Protein AF-A0A819VHK2-F1 (afdb_monomer_lite)

Organism: NCBI:txid392033

Foldseek 3Di:
DDDDDDDDDDDDDDDDDDDDDDDDDDDDDDDDDPPPDDPPPDDDDDDDDDDPDPPPDDDQVNLLVCVVPPVVFKDFDQDPDPDDDPLSVFKGFIWGDDPPDPDTHTDPQWMAGRPRRRIDGDDPVCHCVVSVVPD

pLDDT: mean 73.27, std 23.4, range [38.03, 98.0]

Secondary structure (DSSP, 8-state):
------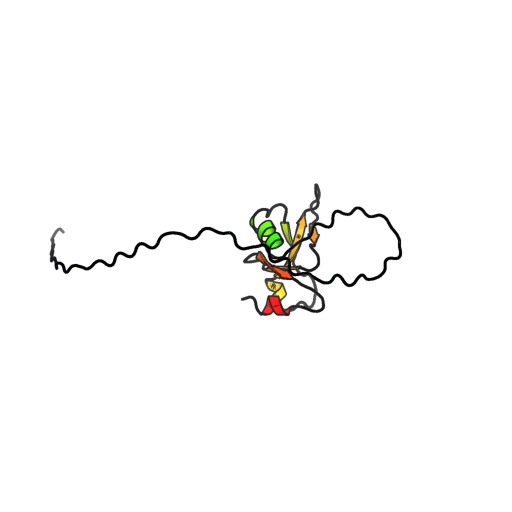------------------------------------PPP--------------HHHHHHHHHH-TTTEEEEE---TT--GGGGTEEEEEEEPTTSS-EEE-TTEEEETTT--EEE--TTTTTHHHHT--

Radius of gyration: 29.0 Å; chains: 1; bounding box: 70×72×56 Å

Structure (mmCIF, N/CA/C/O backbone):
data_AF-A0A819VHK2-F1
#
_entry.id   AF-A0A819VHK2-F1
#
loop_
_atom_site.group_PDB
_atom_site.id
_atom_site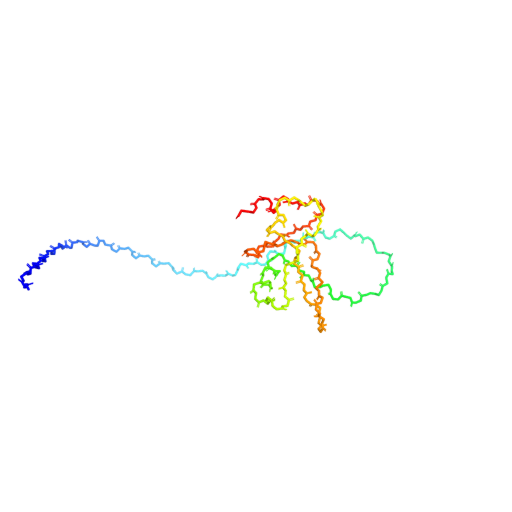.type_symbol
_atom_site.label_atom_id
_atom_site.label_alt_id
_atom_site.label_comp_id
_atom_site.label_asym_id
_atom_site.label_entity_id
_atom_site.label_seq_id
_atom_site.pdbx_PDB_ins_code
_atom_site.Cartn_x
_atom_site.Cartn_y
_atom_site.Cartn_z
_atom_site.occupancy
_atom_site.B_iso_or_equiv
_atom_site.auth_seq_id
_atom_site.auth_comp_id
_atom_site.auth_asym_id
_atom_site.auth_atom_id
_atom_site.pdbx_PDB_model_num
ATOM 1 N N . MET A 1 1 ? -42.337 -40.117 -30.585 1.00 49.31 1 MET A N 1
ATOM 2 C CA . MET A 1 1 ? -41.423 -40.929 -31.411 1.00 49.31 1 MET A CA 1
ATOM 3 C C . MET A 1 1 ? -40.359 -41.479 -30.478 1.00 49.31 1 MET A C 1
ATOM 5 O O . MET A 1 1 ? -39.478 -40.740 -30.070 1.00 49.31 1 MET A O 1
ATOM 9 N N . SER A 1 2 ? -40.553 -42.718 -30.033 1.00 49.72 2 SER A N 1
ATOM 10 C CA . SER A 1 2 ? -39.564 -43.506 -29.285 1.00 49.72 2 SER A CA 1
ATOM 11 C C . SER A 1 2 ? -38.689 -44.284 -30.272 1.00 49.72 2 SER A C 1
ATOM 13 O O . SER A 1 2 ? -39.110 -44.402 -31.421 1.00 49.72 2 SER A O 1
ATOM 15 N N . LEU A 1 3 ? -37.549 -44.801 -29.784 1.00 42.81 3 LEU A N 1
ATOM 16 C CA . LEU A 1 3 ? -36.535 -45.730 -30.351 1.00 42.81 3 LEU A CA 1
ATOM 17 C C . LEU A 1 3 ? -35.140 -45.080 -30.153 1.00 42.81 3 LEU A C 1
ATOM 19 O O . LEU A 1 3 ? -34.997 -43.902 -30.447 1.00 42.81 3 LEU A O 1
ATOM 23 N N . SER A 1 4 ? -34.050 -45.694 -29.691 1.00 44.56 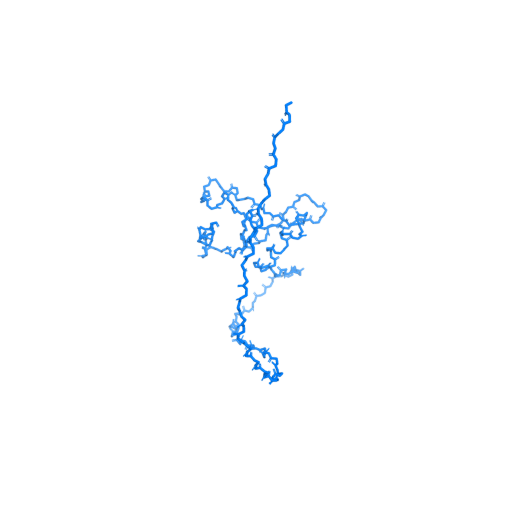4 SER A N 1
ATOM 24 C CA . SER A 1 4 ? -33.738 -47.014 -29.133 1.00 44.56 4 SER A CA 1
ATOM 25 C C . SER A 1 4 ? -32.331 -46.955 -28.510 1.00 44.56 4 SER A C 1
ATOM 27 O O . SER A 1 4 ? -31.519 -46.101 -28.852 1.00 44.56 4 SER A O 1
ATOM 29 N N . SER A 1 5 ? -32.080 -47.904 -27.614 1.00 49.88 5 SER A N 1
ATOM 30 C CA . SER A 1 5 ? -30.871 -48.245 -26.858 1.00 49.88 5 SER A CA 1
ATOM 31 C C . SER A 1 5 ? -29.556 -48.344 -27.645 1.00 49.88 5 SER A C 1
ATOM 33 O O . SER A 1 5 ? -29.570 -48.697 -28.821 1.00 49.88 5 SER A O 1
ATOM 35 N N . SER A 1 6 ? -28.420 -48.232 -26.941 1.00 54.03 6 SER A N 1
ATOM 36 C CA . SER A 1 6 ? -27.290 -49.177 -27.063 1.00 54.03 6 SER A CA 1
ATOM 37 C C . SER A 1 6 ? -26.304 -49.038 -25.898 1.00 54.03 6 SER A C 1
ATOM 39 O O . SER A 1 6 ? -25.696 -47.992 -25.692 1.00 54.03 6 SER A O 1
ATOM 41 N N . SER A 1 7 ? -26.154 -50.131 -25.155 1.00 53.16 7 SER A N 1
ATOM 42 C CA . SER A 1 7 ? -25.144 -50.367 -24.125 1.00 53.16 7 SER A CA 1
ATOM 43 C C . SER A 1 7 ? -24.016 -51.178 -24.752 1.00 53.16 7 SER A C 1
ATOM 45 O O . SER A 1 7 ? -24.318 -52.209 -25.339 1.00 53.16 7 SER A O 1
ATOM 47 N N . HIS A 1 8 ? -22.746 -50.810 -24.571 1.00 56.34 8 HIS A N 1
ATOM 48 C CA . HIS A 1 8 ? -21.643 -51.762 -24.731 1.00 56.34 8 HIS A CA 1
ATOM 49 C C . HIS A 1 8 ? -20.560 -51.533 -23.673 1.00 56.34 8 HIS A C 1
ATOM 51 O O . HIS A 1 8 ? -19.925 -50.486 -23.588 1.00 56.34 8 HIS A O 1
ATOM 57 N N . LEU A 1 9 ? -20.410 -52.570 -22.856 1.00 46.22 9 LEU A N 1
ATOM 58 C CA . LEU A 1 9 ? -19.361 -52.830 -21.886 1.00 46.22 9 LEU A CA 1
ATOM 59 C C . LEU A 1 9 ? -18.150 -53.414 -22.634 1.00 46.22 9 LEU A C 1
ATOM 61 O O . LEU A 1 9 ? -18.347 -54.263 -23.504 1.00 46.22 9 LEU A O 1
ATOM 65 N N . SER A 1 10 ? -16.919 -53.052 -22.268 1.00 47.53 10 SER A N 1
ATOM 66 C CA . SER A 1 10 ? -15.756 -53.947 -22.393 1.00 47.53 10 SER A CA 1
ATOM 67 C C . SER A 1 10 ? -14.633 -53.524 -21.449 1.00 47.53 10 SER A C 1
ATOM 69 O O . SER A 1 10 ? -14.020 -52.469 -21.573 1.00 47.53 10 SER A O 1
ATOM 71 N N . THR A 1 11 ? -14.424 -54.409 -20.486 1.00 48.97 11 THR A N 1
ATOM 72 C CA . THR A 1 11 ? -13.299 -54.594 -19.574 1.00 48.97 11 THR A CA 1
ATOM 73 C C . THR A 1 11 ? -11.974 -54.819 -20.301 1.00 48.97 11 THR A C 1
ATOM 75 O O . THR A 1 11 ? -11.925 -55.617 -21.236 1.00 48.97 11 THR A O 1
ATOM 78 N N . MET A 1 12 ? -10.882 -54.259 -19.774 1.00 50.69 12 MET A N 1
ATOM 79 C CA . MET A 1 12 ? -9.556 -54.869 -19.887 1.00 50.69 12 MET A CA 1
ATOM 80 C C . MET A 1 12 ? -8.826 -54.832 -18.546 1.00 50.69 12 MET A C 1
ATOM 82 O O . MET A 1 12 ? -8.864 -53.849 -17.808 1.00 50.69 12 MET A O 1
ATOM 86 N N . SER A 1 13 ? -8.225 -55.976 -18.252 1.00 42.91 13 SER A N 1
ATOM 87 C CA . SER A 1 13 ? -7.674 -56.409 -16.979 1.00 42.91 13 SER A CA 1
ATOM 88 C C . SER A 1 13 ? -6.182 -56.079 -16.839 1.00 42.91 13 SER A C 1
ATOM 90 O O . SER A 1 13 ? -5.429 -56.164 -17.799 1.00 42.91 13 SER A O 1
ATOM 92 N N . SER A 1 14 ? -5.802 -55.768 -15.598 1.00 44.34 14 SER A N 1
ATOM 93 C CA . SER A 1 14 ? -4.676 -56.318 -14.820 1.00 44.34 14 SER A CA 1
ATOM 94 C C . SER A 1 14 ? -3.256 -56.401 -15.404 1.00 44.34 14 SER A C 1
ATOM 96 O O . SER A 1 14 ? -2.985 -57.216 -16.275 1.00 44.34 14 SER A O 1
ATOM 98 N N . SER A 1 15 ? -2.302 -55.781 -14.696 1.00 47.78 15 SER A N 1
ATOM 99 C CA . SER A 1 15 ? -1.061 -56.466 -14.282 1.00 47.78 15 SER A CA 1
ATOM 100 C C . SER A 1 15 ? -0.374 -55.743 -13.117 1.00 47.78 15 SER A C 1
ATOM 102 O O . SER A 1 15 ? -0.396 -54.519 -13.017 1.00 47.78 15 SER A O 1
ATOM 104 N N . SER A 1 16 ? 0.185 -56.551 -12.222 1.00 43.25 16 SER A N 1
ATOM 105 C CA . SER A 1 16 ? 0.537 -56.260 -10.833 1.00 43.25 16 SER A CA 1
ATOM 106 C C . SER A 1 16 ? 2.045 -56.054 -10.616 1.00 43.25 16 SER A C 1
ATOM 108 O O . SER A 1 16 ? 2.827 -56.753 -11.247 1.00 43.25 16 SER A O 1
ATOM 110 N N . SER A 1 17 ? 2.384 -55.229 -9.605 1.00 43.75 17 SER A N 1
ATOM 111 C CA . SER A 1 17 ? 3.502 -55.373 -8.629 1.00 43.75 17 SER A CA 1
ATOM 112 C C . SER A 1 17 ? 4.965 -55.234 -9.138 1.00 43.75 17 SER A C 1
ATOM 114 O O . SER A 1 17 ? 5.217 -55.541 -10.295 1.00 43.75 17 SER A O 1
ATOM 116 N N . PRO A 1 18 ? 5.963 -54.807 -8.310 1.00 49.03 18 PRO A N 1
ATOM 117 C CA . PRO A 1 18 ? 6.085 -55.080 -6.874 1.00 49.03 18 PRO A CA 1
ATOM 118 C C . PRO A 1 18 ? 6.577 -53.939 -5.951 1.00 49.03 18 PRO A C 1
ATOM 120 O O . PRO A 1 18 ? 6.850 -52.807 -6.333 1.00 49.03 18 PRO A O 1
ATOM 123 N N . ILE A 1 19 ? 6.619 -54.345 -4.684 1.00 46.00 19 ILE A N 1
ATOM 124 C CA . ILE A 1 19 ? 6.956 -53.705 -3.414 1.00 46.00 19 ILE A CA 1
ATOM 125 C C . ILE A 1 19 ? 8.432 -53.281 -3.347 1.00 46.00 19 ILE A C 1
ATOM 127 O O . ILE A 1 19 ? 9.310 -54.061 -3.707 1.00 46.00 19 ILE A O 1
ATOM 131 N N . ALA A 1 20 ? 8.706 -52.118 -2.754 1.00 42.41 20 ALA A N 1
ATOM 132 C CA . ALA A 1 20 ? 9.979 -51.849 -2.089 1.00 42.41 20 ALA A CA 1
ATOM 133 C C . ALA A 1 20 ? 9.716 -51.108 -0.771 1.00 42.41 20 ALA A C 1
ATOM 135 O O . ALA A 1 20 ? 9.389 -49.924 -0.739 1.00 42.41 20 ALA A O 1
ATOM 136 N N . SER A 1 21 ? 9.816 -51.864 0.319 1.00 40.22 21 SER A N 1
ATOM 137 C CA . SER A 1 21 ? 9.889 -51.378 1.690 1.00 40.22 21 SER A CA 1
ATOM 138 C C . SER A 1 21 ? 11.306 -50.892 1.976 1.00 40.22 21 SER A C 1
ATOM 140 O O . SER A 1 21 ? 12.246 -51.643 1.743 1.00 40.22 21 SER A O 1
ATOM 142 N N . SER A 1 22 ? 11.444 -49.708 2.571 1.00 44.69 22 SER A N 1
ATOM 143 C CA . SER A 1 22 ? 12.627 -49.353 3.360 1.00 44.69 22 SER A CA 1
ATOM 144 C C . SER A 1 22 ? 12.201 -48.496 4.544 1.00 44.69 22 SER A C 1
ATOM 146 O O . SER A 1 22 ? 11.931 -47.305 4.415 1.00 44.69 22 SER A O 1
ATOM 148 N N . ASN A 1 23 ? 12.144 -49.146 5.704 1.00 39.31 23 ASN A N 1
ATOM 149 C CA . ASN A 1 23 ? 12.222 -48.513 7.011 1.00 39.31 23 ASN A CA 1
ATOM 150 C C . ASN A 1 23 ? 13.632 -47.943 7.194 1.00 39.31 23 ASN A C 1
ATOM 152 O O . ASN A 1 23 ? 14.596 -48.699 7.105 1.00 39.31 23 ASN A O 1
ATOM 156 N N . TYR A 1 24 ? 13.745 -46.669 7.562 1.00 40.78 24 TYR A N 1
ATOM 157 C CA . TYR A 1 24 ? 14.855 -46.202 8.388 1.00 40.78 24 TYR A CA 1
ATOM 158 C C . TYR A 1 24 ? 14.314 -45.329 9.517 1.00 40.78 24 TYR A C 1
ATOM 160 O O . TYR A 1 24 ? 13.598 -44.353 9.312 1.00 40.78 24 TYR A O 1
ATOM 168 N N . HIS A 1 25 ? 14.644 -45.771 10.724 1.00 38.78 25 HIS A N 1
ATOM 169 C CA . HIS A 1 25 ? 14.427 -45.109 11.994 1.00 38.78 25 HIS A CA 1
ATOM 170 C C . HIS A 1 25 ? 15.341 -43.886 12.167 1.00 38.78 25 HIS A C 1
ATOM 172 O O . HIS A 1 25 ? 16.504 -43.913 11.780 1.00 38.78 25 HIS A O 1
ATOM 178 N N . SER A 1 26 ? 14.791 -42.908 12.892 1.00 39.91 26 SER A N 1
ATOM 179 C CA . SER A 1 26 ? 15.440 -42.050 13.892 1.00 39.91 26 SER A CA 1
ATOM 180 C C . SER A 1 26 ? 16.583 -41.121 13.474 1.00 39.91 26 SER A C 1
ATOM 182 O O . SER A 1 26 ? 17.722 -41.545 13.331 1.00 39.91 26 SER A O 1
ATOM 184 N N . ALA A 1 27 ? 16.313 -39.814 13.550 1.00 40.25 27 ALA A N 1
ATOM 185 C CA . ALA A 1 27 ? 17.200 -38.887 14.255 1.00 40.25 27 ALA A CA 1
ATOM 186 C C . ALA A 1 27 ? 16.423 -37.645 14.724 1.00 40.25 27 ALA A C 1
ATOM 188 O O . ALA A 1 27 ? 15.943 -36.839 13.932 1.00 40.25 27 ALA A O 1
ATOM 189 N N . SER A 1 28 ? 16.311 -37.516 16.041 1.00 42.41 28 SER A N 1
ATOM 190 C CA . SER A 1 28 ? 15.999 -36.280 16.751 1.00 42.41 28 SER A CA 1
ATOM 191 C C . SER A 1 28 ? 17.156 -35.290 16.606 1.00 42.41 28 SER A C 1
ATOM 193 O O . SER A 1 28 ? 18.298 -35.712 16.760 1.00 42.41 28 SER A O 1
ATOM 195 N N . ALA A 1 29 ? 16.866 -34.001 16.402 1.00 48.25 29 ALA A N 1
ATOM 196 C CA . ALA A 1 29 ? 17.468 -32.859 17.115 1.00 48.25 29 ALA A CA 1
ATOM 197 C C . ALA A 1 29 ? 17.175 -31.522 16.394 1.00 48.25 29 ALA A C 1
ATOM 199 O O . ALA A 1 29 ? 17.000 -31.501 15.176 1.00 48.25 29 ALA A O 1
ATOM 200 N N . PRO A 1 30 ? 17.081 -30.413 17.150 1.00 44.88 30 PRO A N 1
ATOM 201 C CA . PRO A 1 30 ? 16.565 -29.128 16.687 1.00 44.88 30 PRO A CA 1
ATOM 202 C C . PRO A 1 30 ? 17.585 -28.359 15.841 1.00 44.88 30 PRO A C 1
ATOM 204 O O . PRO A 1 30 ? 18.781 -28.382 16.122 1.00 44.88 30 PRO A O 1
ATOM 207 N N . ALA A 1 31 ? 17.104 -27.624 14.835 1.00 44.81 31 ALA A N 1
ATOM 208 C CA . ALA A 1 31 ? 17.922 -26.635 14.148 1.00 44.81 31 ALA A CA 1
ATOM 209 C C . ALA A 1 31 ? 18.184 -25.460 15.098 1.00 44.81 31 ALA A C 1
ATOM 211 O O . ALA A 1 31 ? 17.283 -24.708 15.474 1.00 44.81 31 ALA A O 1
ATOM 212 N N . ASP A 1 32 ? 19.446 -25.408 15.496 1.00 38.16 32 ASP A N 1
ATOM 213 C CA . ASP A 1 32 ? 20.111 -24.456 16.359 1.00 38.16 32 ASP A CA 1
ATOM 214 C C . ASP A 1 32 ? 19.980 -23.010 15.854 1.00 38.16 32 ASP A C 1
ATOM 216 O O . ASP A 1 32 ? 19.998 -22.699 14.658 1.00 38.16 32 ASP A O 1
ATOM 220 N N . PHE A 1 33 ? 19.821 -22.131 16.833 1.00 44.78 33 PHE A N 1
ATOM 221 C CA . PHE A 1 33 ? 19.635 -20.701 16.738 1.00 44.78 33 PHE A CA 1
ATOM 222 C C . PHE A 1 33 ? 20.978 -20.056 16.374 1.00 44.78 33 PHE A C 1
ATOM 224 O O . PHE A 1 33 ? 21.726 -19.611 17.241 1.00 44.78 33 PHE A O 1
ATOM 231 N N . SER A 1 34 ? 21.295 -19.968 15.083 1.00 46.75 34 SER A N 1
ATOM 232 C CA . SER A 1 34 ? 22.463 -19.200 14.645 1.00 46.75 34 SER A CA 1
ATOM 233 C C . SER A 1 34 ? 22.196 -17.703 14.819 1.00 46.75 34 SER A C 1
ATOM 235 O O . SER A 1 34 ? 21.652 -17.032 13.941 1.00 46.75 34 SER A O 1
ATOM 237 N N . GLN A 1 35 ? 22.588 -17.190 15.988 1.00 43.84 35 GLN A N 1
ATOM 238 C CA . GLN A 1 35 ? 22.840 -15.776 16.238 1.00 43.84 35 GLN A CA 1
ATOM 239 C C . GLN A 1 35 ? 23.925 -15.311 15.266 1.00 43.84 35 GLN A C 1
ATOM 241 O O . GLN A 1 35 ? 25.120 -15.431 15.523 1.00 43.84 35 GLN A O 1
ATOM 246 N N . SER A 1 36 ? 23.515 -14.780 14.119 1.00 47.88 36 SER A N 1
ATOM 247 C CA . SER A 1 36 ? 24.396 -13.961 13.300 1.00 47.88 36 SER A CA 1
ATOM 248 C C . SER A 1 36 ? 24.671 -12.671 14.069 1.00 47.88 36 SER A C 1
ATOM 250 O O . SER A 1 36 ? 23.819 -11.783 14.141 1.00 47.88 36 SER A O 1
ATOM 252 N N . SER A 1 37 ? 25.850 -12.614 14.683 1.00 50.03 37 SER A N 1
ATOM 253 C CA . SER A 1 37 ? 26.441 -11.456 15.343 1.00 50.03 37 SER A CA 1
ATOM 254 C C . SER A 1 37 ? 26.484 -10.266 14.384 1.00 50.03 37 SER A C 1
ATOM 256 O O . SER A 1 37 ? 27.407 -10.128 13.584 1.00 50.03 37 SER A O 1
ATOM 258 N N . ILE A 1 38 ? 25.473 -9.402 14.437 1.00 50.84 38 ILE A N 1
ATOM 259 C CA . ILE A 1 38 ? 25.528 -8.106 13.765 1.00 50.84 38 ILE A CA 1
ATOM 260 C C . ILE A 1 38 ? 26.357 -7.196 14.664 1.00 50.84 38 ILE A C 1
ATOM 262 O O . ILE A 1 38 ? 25.924 -6.809 15.748 1.00 50.84 38 ILE A O 1
ATOM 266 N N . SER A 1 39 ? 27.567 -6.872 14.213 1.00 49.72 39 SER A N 1
ATOM 267 C CA . SER A 1 39 ? 28.387 -5.808 14.780 1.00 49.72 39 SER A CA 1
ATOM 268 C C . SER A 1 39 ? 27.603 -4.495 14.736 1.00 49.72 39 SER A C 1
ATOM 270 O O . SER A 1 39 ? 27.491 -3.857 13.690 1.00 49.72 39 SER A O 1
ATOM 272 N N . ILE A 1 40 ? 27.037 -4.093 15.875 1.00 45.25 40 ILE A N 1
ATOM 273 C CA . ILE A 1 40 ? 26.489 -2.751 16.056 1.00 45.25 40 ILE A CA 1
ATOM 274 C C . ILE A 1 40 ? 27.692 -1.823 16.197 1.00 45.25 40 ILE A C 1
ATOM 276 O O . ILE A 1 40 ? 28.316 -1.748 17.254 1.00 45.25 40 ILE A O 1
ATOM 280 N N . MET A 1 41 ? 28.046 -1.138 15.111 1.00 50.44 41 MET A N 1
ATOM 281 C CA . MET A 1 41 ? 28.913 0.028 15.210 1.00 50.44 41 MET A CA 1
ATOM 282 C C . MET A 1 41 ? 28.118 1.106 15.945 1.00 50.44 41 MET A C 1
ATOM 284 O O . MET A 1 41 ? 27.151 1.655 15.416 1.00 50.44 41 MET A O 1
ATOM 288 N N . ALA A 1 42 ? 28.486 1.323 17.207 1.00 45.31 42 ALA A N 1
ATOM 289 C CA . ALA A 1 42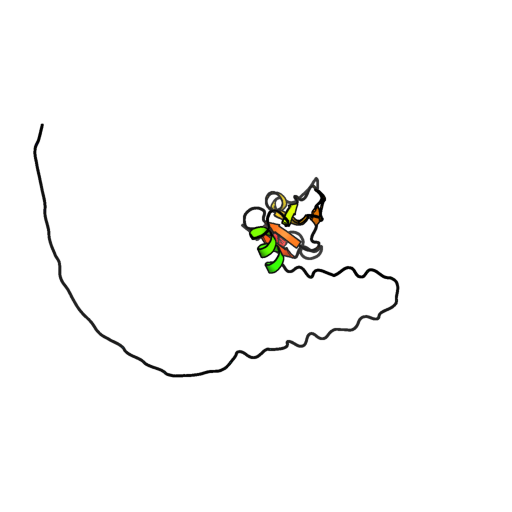 ? 27.967 2.386 18.045 1.00 45.31 42 ALA A CA 1
ATOM 290 C C . ALA A 1 42 ? 28.252 3.729 17.365 1.00 45.31 42 ALA A C 1
ATOM 292 O O . ALA A 1 42 ? 29.411 4.117 17.222 1.00 45.31 42 ALA A O 1
ATOM 293 N N . TYR A 1 43 ? 27.202 4.424 16.930 1.00 54.69 43 TYR A N 1
ATOM 294 C CA . TYR A 1 43 ? 27.300 5.850 16.667 1.00 54.69 43 TYR A CA 1
ATOM 295 C C . TYR A 1 43 ? 26.842 6.599 17.917 1.00 54.69 43 TYR A C 1
ATOM 297 O O . TYR A 1 43 ? 25.846 6.260 18.558 1.00 54.69 43 TYR A O 1
ATOM 305 N N . ASP A 1 44 ? 27.678 7.561 18.275 1.00 45.44 44 ASP A N 1
ATOM 306 C CA . ASP A 1 44 ? 27.673 8.363 19.485 1.00 45.44 44 ASP A CA 1
ATOM 307 C C . ASP A 1 44 ? 26.339 9.103 19.705 1.00 45.44 44 ASP A C 1
ATOM 309 O O . ASP A 1 44 ? 25.702 9.599 18.771 1.00 45.44 44 ASP A O 1
ATOM 313 N N . SER A 1 45 ? 25.919 9.142 20.968 1.00 51.66 45 SER A N 1
ATOM 314 C CA . SER A 1 45 ? 24.698 9.765 21.465 1.00 51.66 45 SER A CA 1
ATOM 315 C C . SER A 1 45 ? 24.994 11.165 21.978 1.00 51.66 45 SER A C 1
ATOM 317 O O . SER A 1 45 ? 25.797 11.319 22.890 1.00 51.66 45 SER A O 1
ATOM 319 N N . SER A 1 46 ? 24.249 12.173 21.516 1.00 51.84 46 SER A N 1
ATOM 320 C CA . SER A 1 46 ? 24.068 13.426 22.265 1.00 51.84 46 SER A CA 1
ATOM 321 C C . SER A 1 46 ? 22.762 14.156 21.905 1.00 51.84 46 SER A C 1
ATOM 323 O O . SER A 1 46 ? 22.742 15.088 21.115 1.00 51.84 46 SER A O 1
ATOM 325 N N . ASN A 1 47 ? 21.705 13.719 22.599 1.00 46.53 47 ASN A N 1
ATOM 326 C CA . ASN A 1 47 ? 20.750 14.517 23.386 1.00 46.53 47 ASN A CA 1
ATOM 327 C C . ASN A 1 47 ? 19.528 15.240 22.756 1.00 46.53 47 ASN A C 1
ATOM 329 O O . ASN A 1 47 ? 19.615 15.918 21.740 1.00 46.53 47 ASN A O 1
ATOM 333 N N . ALA A 1 48 ? 18.438 15.175 23.545 1.00 38.03 48 ALA A N 1
ATOM 334 C CA . ALA A 1 48 ? 17.127 15.845 23.477 1.00 38.03 48 ALA A CA 1
ATOM 335 C C . ALA A 1 48 ? 16.135 15.314 22.417 1.00 38.03 48 ALA A C 1
ATOM 337 O O . ALA A 1 48 ? 16.441 15.269 21.239 1.00 38.03 48 ALA A O 1
ATOM 338 N N . THR A 1 49 ? 14.898 14.904 22.712 1.00 41.16 49 THR A N 1
ATOM 339 C CA . THR A 1 49 ? 14.038 15.018 23.900 1.00 41.16 49 THR A CA 1
ATOM 340 C C . THR A 1 49 ? 12.857 14.050 23.720 1.00 41.16 49 THR A C 1
ATOM 342 O O . THR A 1 49 ? 12.355 13.877 22.616 1.00 41.16 49 THR A O 1
ATOM 345 N N . ASN A 1 50 ? 12.406 13.440 24.820 1.00 49.28 50 ASN A N 1
ATOM 346 C CA . ASN A 1 50 ? 11.046 12.942 25.072 1.00 49.28 50 ASN A CA 1
ATOM 347 C C . ASN A 1 50 ? 10.107 12.756 23.859 1.00 49.28 50 ASN A C 1
ATOM 349 O O . ASN A 1 50 ? 9.368 13.657 23.469 1.00 49.28 50 ASN A O 1
ATOM 353 N N . SER A 1 51 ? 10.026 11.530 23.351 1.00 38.62 51 SER A N 1
ATOM 354 C CA . SER A 1 51 ? 8.785 10.995 22.789 1.00 38.62 51 SER A CA 1
ATOM 355 C C . SER A 1 51 ? 8.823 9.484 22.922 1.00 38.62 51 SER A C 1
ATOM 357 O O . SER A 1 51 ? 9.358 8.780 22.067 1.00 38.62 51 SER A O 1
ATOM 359 N N . SER A 1 52 ? 8.246 8.995 24.023 1.00 44.34 52 SER A N 1
ATOM 360 C CA . SER A 1 52 ? 7.841 7.601 24.205 1.00 44.34 52 SER A CA 1
ATOM 361 C C . SER A 1 52 ? 6.764 7.269 23.167 1.00 44.34 52 SER A C 1
ATOM 363 O O . SER A 1 52 ? 5.568 7.221 23.436 1.00 44.34 52 SER A O 1
ATOM 365 N N . SER A 1 53 ? 7.193 7.155 21.917 1.00 43.69 53 SER A N 1
ATOM 366 C CA . SER A 1 53 ? 6.387 6.700 20.805 1.00 43.69 53 SER A CA 1
ATOM 367 C C . SER A 1 53 ? 6.825 5.272 20.571 1.00 43.69 53 SER A C 1
ATOM 369 O O . SER A 1 53 ? 7.934 4.997 20.132 1.00 43.69 53 SER A O 1
ATOM 371 N N . HIS A 1 54 ? 5.966 4.352 20.982 1.00 45.16 54 HIS A N 1
ATOM 372 C CA . HIS A 1 54 ? 6.084 2.931 20.725 1.00 45.16 54 HIS A CA 1
ATOM 373 C C . HIS A 1 54 ? 6.378 2.722 19.227 1.00 45.16 54 HIS A C 1
ATOM 375 O O . HIS A 1 54 ? 5.453 2.749 18.410 1.00 45.16 54 HIS A O 1
ATOM 381 N N . ILE A 1 55 ? 7.657 2.574 18.849 1.00 56.88 55 ILE A N 1
ATOM 382 C CA . ILE A 1 55 ? 8.080 2.324 17.468 1.00 56.88 55 ILE A CA 1
ATOM 383 C C . ILE A 1 55 ? 7.526 0.946 17.123 1.00 56.88 55 ILE A C 1
ATOM 385 O O . ILE A 1 55 ? 8.127 -0.080 17.431 1.00 56.88 55 ILE A O 1
ATOM 389 N N . GLN A 1 56 ? 6.323 0.904 16.549 1.00 64.88 56 GLN A N 1
ATOM 390 C CA . GLN A 1 56 ? 5.800 -0.327 15.983 1.00 64.88 56 GLN A CA 1
ATOM 391 C C . GLN A 1 56 ? 6.703 -0.670 14.807 1.00 64.88 56 GLN A C 1
ATOM 393 O O . GLN A 1 56 ? 6.629 -0.043 13.753 1.00 64.88 56 GLN A O 1
ATOM 398 N N . GLN A 1 57 ? 7.606 -1.623 15.027 1.00 85.56 57 GLN A N 1
ATOM 399 C CA . GLN A 1 57 ? 8.470 -2.136 13.980 1.00 85.56 57 GLN A CA 1
ATOM 400 C C . GLN A 1 57 ? 7.596 -2.879 12.972 1.00 85.56 57 GLN A C 1
ATOM 402 O O . GLN A 1 57 ? 7.056 -3.951 13.247 1.00 85.56 57 GLN A O 1
ATOM 407 N N . TYR A 1 58 ? 7.418 -2.271 11.806 1.00 93.88 58 TYR A N 1
ATOM 408 C CA . TYR A 1 58 ? 6.748 -2.900 10.684 1.00 93.88 58 TYR A CA 1
ATOM 409 C C . TYR A 1 58 ? 7.769 -3.647 9.826 1.00 93.88 58 TYR A C 1
ATOM 411 O O . TYR A 1 58 ? 8.860 -3.153 9.558 1.00 93.88 58 TYR A O 1
ATOM 419 N N . THR A 1 59 ? 7.388 -4.838 9.372 1.00 96.06 59 THR A N 1
ATOM 420 C CA . THR A 1 59 ? 8.107 -5.611 8.353 1.00 96.06 59 THR A CA 1
ATOM 421 C C . THR A 1 59 ? 7.193 -5.826 7.152 1.00 96.06 59 THR A C 1
ATOM 423 O O . THR A 1 59 ? 5.967 -5.756 7.284 1.00 96.06 59 THR A O 1
ATOM 426 N N . THR A 1 60 ? 7.760 -6.131 5.984 1.00 96.56 60 THR A N 1
ATOM 427 C CA . THR A 1 60 ? 6.987 -6.412 4.759 1.00 96.56 60 THR A CA 1
ATOM 428 C C . THR A 1 60 ? 5.951 -7.518 4.980 1.00 96.56 60 THR A C 1
ATOM 430 O O . THR A 1 60 ? 4.766 -7.327 4.713 1.00 96.56 60 THR A O 1
ATOM 433 N N . ALA A 1 61 ? 6.370 -8.644 5.568 1.00 96.62 61 ALA A N 1
ATOM 434 C CA . ALA A 1 61 ? 5.491 -9.768 5.884 1.00 96.62 61 ALA A CA 1
ATOM 435 C C . ALA A 1 61 ? 4.369 -9.379 6.862 1.00 96.62 61 ALA A C 1
ATOM 437 O O . ALA A 1 61 ? 3.217 -9.781 6.681 1.00 96.62 61 ALA A O 1
ATOM 438 N N . ARG A 1 62 ? 4.679 -8.561 7.879 1.00 97.00 62 ARG A N 1
ATOM 439 C CA . ARG A 1 62 ? 3.681 -8.105 8.852 1.00 97.00 62 ARG A CA 1
ATOM 440 C C . ARG A 1 62 ? 2.654 -7.177 8.214 1.00 97.00 62 ARG A C 1
ATOM 442 O O . ARG A 1 62 ? 1.467 -7.349 8.471 1.00 97.00 62 ARG A O 1
ATOM 449 N N . ILE A 1 63 ? 3.084 -6.229 7.386 1.00 97.81 63 ILE A N 1
ATOM 450 C CA . ILE A 1 63 ? 2.177 -5.310 6.685 1.00 97.81 63 ILE A CA 1
ATOM 451 C C . ILE A 1 63 ? 1.250 -6.093 5.752 1.00 97.81 63 ILE A C 1
ATOM 453 O O . ILE A 1 63 ? 0.035 -5.934 5.848 1.00 97.81 63 ILE A O 1
ATOM 457 N N . LYS A 1 64 ? 1.794 -6.998 4.930 1.00 97.94 64 LYS A N 1
ATOM 458 C CA . LYS A 1 64 ? 1.007 -7.886 4.061 1.00 97.94 64 LYS A CA 1
ATOM 459 C C . LYS A 1 64 ? -0.058 -8.654 4.839 1.00 97.94 64 LYS A C 1
ATOM 461 O O . LYS A 1 64 ? -1.213 -8.715 4.422 1.00 97.94 64 LYS A O 1
ATOM 466 N N . PHE A 1 65 ? 0.318 -9.233 5.981 1.00 97.88 65 PHE A N 1
ATOM 467 C CA . PHE A 1 65 ? -0.624 -9.927 6.856 1.00 97.88 65 PHE A CA 1
ATOM 468 C C . PHE A 1 65 ? -1.730 -8.987 7.361 1.00 97.88 65 PHE A C 1
ATOM 470 O O . PHE A 1 65 ? -2.905 -9.329 7.273 1.00 97.88 65 PHE A O 1
ATOM 477 N N . LEU A 1 66 ? -1.374 -7.796 7.849 1.00 97.44 66 LEU A N 1
ATOM 478 C CA . LEU A 1 66 ? -2.331 -6.823 8.388 1.00 97.44 66 LEU A CA 1
ATOM 479 C C . LEU A 1 66 ? -3.311 -6.313 7.324 1.00 97.44 66 LEU A C 1
ATOM 481 O O . LEU A 1 66 ? -4.506 -6.252 7.594 1.00 97.44 66 LEU A O 1
ATOM 485 N N . LEU A 1 67 ? -2.831 -6.022 6.113 1.00 97.81 67 LEU A N 1
ATOM 486 C CA . LEU A 1 67 ? -3.674 -5.601 4.988 1.00 97.81 67 LEU A CA 1
ATOM 487 C C . LEU A 1 67 ? -4.703 -6.672 4.606 1.00 97.81 67 LEU A C 1
ATOM 489 O O . LEU A 1 67 ? -5.853 -6.346 4.329 1.00 97.81 67 LEU A O 1
ATOM 493 N N . LYS A 1 68 ? -4.310 -7.952 4.632 1.00 97.19 68 LYS A N 1
ATOM 494 C CA . LYS A 1 68 ? -5.208 -9.070 4.305 1.00 97.19 68 LYS A CA 1
ATOM 495 C C . LYS A 1 68 ? -6.209 -9.380 5.414 1.00 97.19 68 LYS A C 1
ATOM 497 O O . LYS A 1 68 ? -7.358 -9.688 5.126 1.00 97.19 68 LYS A O 1
ATOM 502 N N . GLN A 1 69 ? -5.765 -9.355 6.669 1.00 97.81 69 GLN A N 1
ATOM 503 C CA . GLN A 1 69 ? -6.553 -9.853 7.803 1.00 97.81 69 GLN A CA 1
ATOM 504 C C . GLN A 1 69 ? -7.360 -8.761 8.510 1.00 97.81 69 GLN A C 1
ATOM 506 O O . GLN A 1 69 ? -8.313 -9.067 9.220 1.00 97.81 69 GLN A O 1
ATOM 511 N N . GLN A 1 70 ? -6.979 -7.491 8.358 1.00 96.62 70 GLN A N 1
ATOM 512 C CA . GLN A 1 70 ? -7.602 -6.370 9.066 1.00 96.62 70 GLN A CA 1
ATOM 513 C C . GLN A 1 70 ? -7.928 -5.199 8.118 1.00 96.62 70 GLN A C 1
ATOM 515 O O . GLN A 1 70 ? -7.486 -4.075 8.368 1.00 96.62 70 GLN A O 1
ATOM 520 N N . PRO A 1 71 ? -8.738 -5.412 7.061 1.00 95.12 71 PRO A N 1
ATOM 521 C CA . PRO A 1 71 ? -9.014 -4.391 6.041 1.00 95.12 71 PRO A CA 1
ATOM 522 C C . PRO A 1 71 ? -9.799 -3.173 6.562 1.00 95.12 71 PRO A C 1
ATOM 524 O O . PRO A 1 71 ? -9.810 -2.122 5.931 1.00 95.12 71 PRO A O 1
ATOM 527 N N . LEU A 1 72 ? -10.453 -3.281 7.726 1.00 94.31 72 LEU A N 1
ATOM 528 C CA . LEU A 1 72 ? -11.130 -2.151 8.382 1.00 94.31 72 LEU A CA 1
ATOM 529 C C . LEU A 1 72 ? -10.158 -1.208 9.109 1.00 94.31 72 LEU A C 1
ATOM 531 O O . LEU A 1 72 ? -10.498 -0.055 9.388 1.00 94.31 72 LEU A O 1
ATOM 535 N N . THR A 1 73 ? -8.962 -1.707 9.428 1.00 96.12 73 THR A N 1
ATOM 536 C CA . THR A 1 73 ? -7.942 -1.000 10.212 1.00 96.12 73 THR A CA 1
ATOM 537 C C . THR A 1 73 ? -6.740 -0.627 9.356 1.00 96.12 73 THR A C 1
ATOM 539 O O . THR A 1 73 ? -6.106 0.393 9.613 1.00 96.12 73 THR A O 1
ATOM 542 N N . TYR A 1 74 ? -6.417 -1.425 8.341 1.00 97.50 74 TYR A N 1
ATOM 543 C CA . TYR A 1 74 ? -5.273 -1.219 7.464 1.00 97.50 74 TYR A CA 1
ATOM 544 C C . TYR A 1 74 ? -5.727 -1.117 6.015 1.00 97.50 74 TYR A C 1
ATOM 546 O O . TYR A 1 74 ? -6.569 -1.886 5.562 1.00 97.50 74 TYR A O 1
ATOM 554 N N . THR A 1 75 ? -5.149 -0.168 5.287 1.00 98.00 75 THR A N 1
ATOM 555 C CA . THR A 1 75 ? -5.482 0.096 3.884 1.00 98.00 75 THR A CA 1
ATOM 556 C C . THR A 1 75 ? -4.242 0.488 3.087 1.00 98.00 75 THR A C 1
ATOM 558 O O . THR A 1 75 ? -3.161 0.672 3.652 1.00 98.00 75 THR A O 1
ATOM 561 N N . ILE A 1 76 ? -4.399 0.633 1.774 1.00 97.94 76 ILE A N 1
ATOM 562 C CA . ILE A 1 76 ? -3.384 1.167 0.867 1.00 97.94 76 ILE A CA 1
ATOM 563 C C . ILE A 1 76 ? -3.863 2.535 0.374 1.00 97.94 76 ILE A C 1
ATOM 565 O O . ILE A 1 76 ? -4.953 2.665 -0.176 1.00 97.94 76 ILE A O 1
ATOM 569 N N . LEU A 1 77 ? -3.048 3.566 0.593 1.00 96.62 77 LEU A N 1
ATOM 570 C CA . LEU A 1 77 ? -3.291 4.925 0.118 1.00 96.62 77 LEU A CA 1
ATOM 571 C C . LEU A 1 77 ? -2.571 5.146 -1.211 1.00 96.62 77 LEU A C 1
ATOM 573 O O . LEU A 1 77 ? -1.356 4.952 -1.297 1.00 96.62 77 LEU A O 1
ATOM 577 N N . LYS A 1 78 ? -3.296 5.613 -2.226 1.00 94.50 78 LYS A N 1
ATOM 578 C CA . LYS A 1 78 ? -2.717 5.918 -3.538 1.00 94.50 78 LYS A CA 1
ATOM 579 C C . LYS A 1 78 ? -1.647 7.003 -3.453 1.00 94.50 78 LYS A C 1
ATOM 581 O O . LYS A 1 78 ? -1.670 7.886 -2.594 1.00 94.50 78 LYS A O 1
ATOM 586 N N . ASN A 1 79 ? -0.684 6.931 -4.365 1.00 90.56 79 ASN A N 1
ATOM 587 C CA . ASN A 1 79 ? 0.307 7.983 -4.523 1.00 90.56 79 ASN A CA 1
ATOM 588 C C . ASN A 1 79 ? -0.262 9.113 -5.392 1.00 90.56 79 ASN A C 1
ATOM 590 O O . ASN A 1 79 ? -0.265 9.017 -6.614 1.00 90.56 79 ASN A O 1
ATOM 594 N N . GLU A 1 80 ? -0.697 10.201 -4.761 1.00 86.94 80 GLU A N 1
ATOM 595 C CA . GLU A 1 80 ? -1.340 11.351 -5.422 1.00 86.94 80 GLU A CA 1
ATOM 596 C C . GLU A 1 80 ? -0.362 12.300 -6.144 1.00 86.94 80 GLU A C 1
ATOM 598 O O . GLU A 1 80 ? -0.725 13.406 -6.541 1.00 86.94 80 GLU A O 1
ATOM 603 N N . LYS A 1 81 ? 0.906 11.910 -6.318 1.00 84.12 81 LYS A N 1
ATOM 604 C CA . LYS A 1 81 ? 1.879 12.748 -7.032 1.00 84.12 81 LYS A CA 1
ATOM 605 C C . LYS A 1 81 ? 1.483 12.911 -8.503 1.00 84.12 81 LYS A C 1
ATOM 607 O O . LYS A 1 81 ? 1.282 11.931 -9.210 1.00 84.12 81 LYS A O 1
ATOM 612 N N . THR A 1 82 ? 1.517 14.153 -8.984 1.00 60.03 82 THR A N 1
ATOM 613 C CA . THR A 1 82 ? 1.109 14.580 -10.338 1.00 60.03 82 THR A CA 1
ATOM 614 C C . THR A 1 82 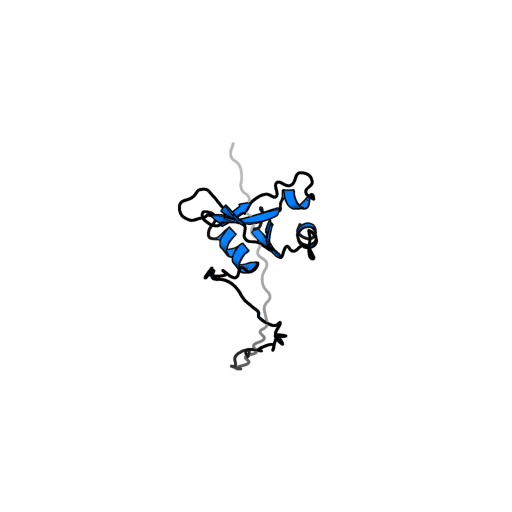? 1.920 13.978 -11.491 1.00 60.03 82 THR A C 1
ATOM 616 O O . THR A 1 82 ? 1.468 14.010 -12.629 1.00 60.03 82 THR A O 1
ATOM 619 N N . LYS A 1 83 ? 3.121 13.447 -11.228 1.00 73.75 83 LYS A N 1
ATOM 620 C CA . LYS A 1 83 ? 3.985 12.769 -12.214 1.00 73.75 83 LYS A CA 1
ATOM 621 C C . LYS A 1 83 ? 4.523 11.462 -11.633 1.00 73.75 83 LYS A C 1
ATOM 623 O O . LYS A 1 83 ? 5.721 11.328 -11.383 1.00 73.75 83 LYS A O 1
ATOM 628 N N . SER A 1 84 ? 3.632 10.534 -11.308 1.00 77.12 84 SER A N 1
ATOM 629 C CA . SER A 1 84 ? 4.016 9.228 -10.779 1.00 77.12 84 SER A CA 1
ATOM 630 C C . SER A 1 84 ? 4.390 8.266 -11.917 1.00 77.12 84 SER A C 1
ATOM 632 O O . SER A 1 84 ? 3.833 8.305 -13.009 1.00 77.12 84 SER A O 1
ATOM 634 N N . SER A 1 85 ? 5.397 7.421 -11.685 1.00 84.50 85 SER A N 1
ATOM 635 C CA . SER A 1 85 ? 5.707 6.293 -12.571 1.00 84.50 85 SER A CA 1
ATOM 636 C C . SER A 1 85 ? 4.516 5.332 -12.674 1.00 84.50 85 SER A C 1
ATOM 638 O O . SER A 1 85 ? 3.783 5.174 -11.701 1.00 84.50 85 SER A O 1
ATOM 640 N N . ILE A 1 86 ? 4.394 4.615 -13.796 1.00 88.00 86 ILE A N 1
ATOM 641 C CA . ILE A 1 86 ? 3.269 3.704 -14.085 1.00 88.00 86 ILE A CA 1
ATOM 642 C C . ILE A 1 86 ? 3.002 2.654 -12.993 1.00 88.00 86 ILE A C 1
ATOM 644 O O . ILE A 1 86 ? 1.863 2.281 -12.750 1.00 88.00 86 ILE A O 1
ATOM 648 N N . CYS A 1 87 ? 4.029 2.220 -12.252 1.00 89.25 87 CYS A N 1
ATOM 649 C CA . CYS A 1 87 ? 3.849 1.279 -11.145 1.00 89.25 87 CYS A CA 1
ATOM 650 C C . CYS A 1 87 ? 2.873 1.791 -10.070 1.00 89.25 87 CYS A C 1
ATOM 652 O O . CYS A 1 87 ? 2.200 0.997 -9.424 1.00 89.25 87 CYS A O 1
ATOM 654 N N . TRP A 1 88 ? 2.743 3.107 -9.886 1.00 92.19 88 TRP A N 1
ATOM 655 C CA . TRP A 1 88 ? 1.825 3.689 -8.902 1.00 92.19 88 TRP A CA 1
ATOM 656 C C . TRP A 1 88 ? 0.344 3.563 -9.277 1.00 92.19 88 TRP A C 1
ATOM 658 O O . TRP A 1 88 ? -0.508 3.879 -8.454 1.00 92.19 88 TRP A O 1
ATOM 668 N N . GLU A 1 89 ? 0.021 3.076 -10.477 1.00 90.75 89 GLU A N 1
ATOM 669 C CA . GLU A 1 89 ? -1.355 2.724 -10.845 1.00 90.75 89 GLU A CA 1
ATOM 670 C C . GLU A 1 89 ? -1.868 1.497 -10.079 1.00 90.75 89 GLU A C 1
ATOM 672 O O . GLU A 1 89 ? -3.073 1.357 -9.879 1.00 90.75 89 GLU A O 1
ATOM 677 N N . VAL A 1 90 ? -0.960 0.615 -9.644 1.00 93.25 90 VAL A N 1
ATOM 678 C CA . VAL A 1 90 ? -1.290 -0.629 -8.921 1.00 93.25 90 VAL A CA 1
ATOM 679 C C . VAL A 1 90 ? -0.664 -0.704 -7.528 1.00 93.25 90 VAL A C 1
ATOM 681 O O . VAL A 1 90 ? -0.957 -1.632 -6.775 1.00 93.25 90 VAL A O 1
ATOM 684 N N . PHE A 1 91 ? 0.183 0.261 -7.172 1.00 95.44 91 PHE A N 1
ATOM 685 C CA . PHE A 1 91 ? 0.853 0.349 -5.879 1.00 95.44 91 PHE A CA 1
ATOM 686 C C . PHE A 1 91 ? 0.451 1.601 -5.105 1.00 95.44 91 PHE A C 1
ATOM 688 O O . PHE A 1 91 ? 0.235 2.670 -5.673 1.00 95.44 91 PHE A O 1
ATOM 695 N N . GLY A 1 92 ? 0.483 1.494 -3.779 1.00 95.94 92 GLY A N 1
ATOM 696 C CA . GLY A 1 92 ? 0.326 2.631 -2.881 1.00 95.94 92 GLY A CA 1
ATOM 697 C C . GLY A 1 92 ? 1.088 2.466 -1.572 1.00 95.94 92 GLY A C 1
ATOM 698 O O . GLY A 1 92 ? 1.903 1.557 -1.397 1.00 95.94 92 GLY A O 1
ATOM 699 N N . PHE A 1 93 ? 0.823 3.371 -0.638 1.00 96.81 93 PHE A N 1
ATOM 700 C CA . PHE A 1 93 ? 1.429 3.393 0.685 1.00 96.81 93 PHE A CA 1
ATOM 701 C C . PHE A 1 93 ? 0.538 2.652 1.684 1.00 96.81 93 PHE A C 1
ATOM 703 O O . PHE A 1 93 ? -0.609 3.064 1.874 1.00 96.81 93 PHE A O 1
ATOM 710 N N . PRO A 1 94 ? 1.027 1.598 2.355 1.00 97.81 94 PRO A N 1
ATOM 711 C CA . PRO A 1 94 ? 0.272 0.975 3.429 1.00 97.81 94 PRO A CA 1
ATOM 712 C C . PRO A 1 94 ? 0.032 1.992 4.551 1.00 97.81 94 PRO A C 1
ATOM 714 O O . PRO A 1 94 ? 0.902 2.804 4.873 1.00 97.81 94 PRO A O 1
ATOM 717 N N . ALA A 1 95 ? -1.154 1.966 5.144 1.00 97.62 95 ALA A N 1
ATOM 718 C CA . ALA A 1 95 ? -1.551 2.903 6.181 1.00 97.62 95 ALA A CA 1
ATOM 719 C C . ALA A 1 95 ? -2.445 2.235 7.225 1.00 97.62 95 ALA A C 1
ATOM 721 O O . ALA A 1 95 ? -3.188 1.300 6.924 1.00 97.62 95 ALA A O 1
ATOM 722 N N . LYS A 1 96 ? -2.382 2.742 8.455 1.00 97.19 96 LYS A N 1
ATOM 723 C CA . LYS A 1 96 ? -3.224 2.326 9.576 1.00 97.19 96 LYS A CA 1
ATOM 724 C C . LYS A 1 96 ? -4.234 3.424 9.883 1.00 97.19 96 LYS A C 1
ATOM 726 O O . LYS A 1 96 ? -3.857 4.587 10.012 1.00 97.19 96 LYS A O 1
ATOM 731 N N . LYS A 1 97 ? -5.500 3.059 10.040 1.00 96.69 97 LYS A N 1
ATOM 732 C CA . LYS A 1 97 ? -6.555 3.956 10.505 1.00 96.69 97 LYS A CA 1
ATOM 733 C C . LYS A 1 97 ? -6.232 4.445 11.918 1.00 96.69 97 LYS A C 1
ATOM 735 O O . LYS A 1 97 ? -5.875 3.644 12.786 1.00 96.69 97 LYS A O 1
ATOM 740 N N . LEU A 1 98 ? -6.328 5.750 12.136 1.00 94.25 98 LEU A N 1
ATOM 741 C CA . LEU A 1 98 ? -6.207 6.330 13.468 1.00 94.25 98 LEU A CA 1
ATOM 742 C C . LEU A 1 98 ? -7.479 6.028 14.273 1.00 94.25 98 LEU A C 1
ATOM 744 O O . LEU A 1 98 ? -8.586 5.969 13.736 1.00 94.25 98 LEU A O 1
ATOM 748 N N . GLU A 1 99 ? -7.310 5.765 15.565 1.00 91.25 99 GLU A N 1
ATOM 749 C CA . GLU A 1 99 ? -8.416 5.361 16.428 1.00 91.25 99 GLU A CA 1
ATOM 750 C C . GLU A 1 99 ? -9.453 6.484 16.533 1.00 91.25 99 GLU A C 1
ATOM 752 O O . GLU A 1 99 ? -9.100 7.649 16.696 1.00 91.25 99 GLU A O 1
ATOM 757 N N . ASN A 1 100 ? -10.735 6.133 16.415 1.00 90.00 100 ASN A N 1
ATOM 758 C CA . ASN A 1 100 ? -11.865 7.067 16.479 1.00 90.00 100 ASN A CA 1
ATOM 759 C C . ASN A 1 100 ? -11.867 8.192 15.427 1.00 90.00 100 ASN A C 1
ATOM 761 O O . ASN A 1 100 ? -12.666 9.121 15.535 1.00 90.00 100 ASN A O 1
ATOM 765 N N . THR A 1 101 ? -11.050 8.106 14.372 1.00 92.19 101 THR A N 1
ATOM 766 C CA . THR A 1 101 ? -11.086 9.063 13.257 1.00 92.19 101 THR A CA 1
ATOM 767 C C . THR A 1 101 ? -11.339 8.366 11.918 1.00 92.19 101 THR A C 1
ATOM 769 O O . THR A 1 101 ? -11.371 7.137 11.803 1.00 92.19 101 THR A O 1
ATOM 772 N N . LYS A 1 102 ? -11.575 9.166 10.872 1.00 91.19 102 LYS A N 1
ATOM 773 C CA . LYS A 1 102 ? -11.612 8.695 9.475 1.00 91.19 102 LYS A CA 1
ATOM 774 C C . LYS A 1 102 ? -10.243 8.802 8.793 1.00 91.19 102 LYS A C 1
ATOM 776 O O . LYS A 1 102 ? -10.137 8.544 7.598 1.00 91.19 102 LYS A O 1
ATOM 781 N N . GLU A 1 103 ? -9.220 9.200 9.538 1.00 94.81 103 GLU A N 1
ATOM 782 C CA . GLU A 1 103 ? -7.891 9.477 9.014 1.00 94.81 103 GLU A CA 1
ATOM 783 C C . GLU A 1 103 ? -7.013 8.227 9.040 1.00 94.81 103 GLU A C 1
ATOM 785 O O . GLU A 1 103 ? -7.191 7.315 9.853 1.00 94.81 103 GLU A O 1
ATOM 790 N N . TYR A 1 104 ? -6.023 8.208 8.153 1.00 95.94 104 TYR A N 1
ATOM 791 C CA . TYR A 1 104 ? -5.065 7.120 8.027 1.00 95.94 104 TYR A CA 1
ATOM 792 C C . TYR A 1 104 ? -3.646 7.654 8.185 1.00 95.94 104 TYR A C 1
ATOM 794 O O . TYR A 1 104 ? -3.247 8.609 7.519 1.00 95.94 104 TYR A O 1
ATOM 802 N N . LYS A 1 105 ? -2.857 6.993 9.030 1.00 95.31 105 LYS A N 1
ATOM 803 C CA . LYS A 1 105 ? -1.425 7.239 9.176 1.00 95.31 105 LYS A CA 1
ATOM 804 C C . LYS A 1 105 ? -0.648 6.287 8.273 1.00 95.31 105 LYS A C 1
ATOM 806 O O . LYS A 1 105 ? -0.755 5.069 8.423 1.00 95.31 105 LYS A O 1
ATOM 811 N N . LYS A 1 106 ? 0.143 6.843 7.353 1.00 95.62 106 LYS A N 1
ATOM 812 C CA . LYS A 1 106 ? 1.046 6.071 6.486 1.00 95.62 106 LYS A CA 1
ATOM 813 C C . LYS A 1 106 ? 2.068 5.301 7.322 1.00 95.62 106 LYS A C 1
ATOM 815 O O . LYS A 1 106 ? 2.533 5.781 8.355 1.00 95.62 106 LYS A O 1
ATOM 820 N N . ILE A 1 107 ? 2.388 4.096 6.869 1.00 95.50 107 ILE A N 1
ATOM 821 C CA . ILE A 1 107 ? 3.480 3.287 7.394 1.00 95.50 107 ILE A CA 1
ATOM 822 C C . ILE A 1 107 ? 4.692 3.574 6.506 1.00 95.50 107 ILE A C 1
ATOM 824 O O . ILE A 1 107 ? 4.787 3.081 5.381 1.00 95.50 107 ILE A O 1
ATOM 828 N N . ASP A 1 108 ? 5.578 4.433 7.004 1.00 93.25 108 ASP A N 1
ATOM 829 C CA . ASP A 1 108 ? 6.725 4.932 6.248 1.00 93.25 108 ASP A CA 1
ATOM 830 C C . ASP A 1 108 ? 7.718 3.822 5.894 1.00 93.25 108 ASP A C 1
ATOM 832 O O . ASP A 1 108 ? 7.885 2.848 6.626 1.00 93.25 108 ASP A O 1
ATOM 836 N N . GLY A 1 109 ? 8.406 3.990 4.763 1.00 94.00 109 GLY A N 1
ATOM 837 C CA . GLY A 1 109 ? 9.431 3.051 4.307 1.00 94.00 109 GLY A CA 1
ATOM 838 C C . GLY A 1 109 ? 8.895 1.833 3.556 1.00 94.00 109 GLY A C 1
ATOM 839 O O . GLY A 1 109 ? 9.675 0.936 3.246 1.00 94.00 109 GLY A O 1
ATOM 840 N N . PHE A 1 110 ? 7.597 1.786 3.237 1.00 95.94 110 PHE A N 1
ATOM 841 C CA . PHE A 1 110 ? 6.977 0.658 2.542 1.00 95.94 110 PHE A CA 1
ATOM 842 C C . PHE A 1 110 ? 6.023 1.089 1.427 1.00 95.94 110 PHE A C 1
ATOM 844 O O . PHE A 1 110 ? 5.457 2.181 1.437 1.00 95.94 110 PHE A O 1
ATOM 851 N N . THR A 1 111 ? 5.819 0.186 0.473 1.00 96.75 111 THR A N 1
ATOM 852 C CA . THR A 1 111 ? 4.781 0.254 -0.568 1.00 96.75 111 THR A CA 1
ATOM 853 C C . THR A 1 111 ? 4.081 -1.091 -0.665 1.00 96.75 111 THR A C 1
ATOM 855 O O . THR A 1 111 ? 4.649 -2.112 -0.277 1.00 96.75 111 THR A O 1
ATOM 858 N N . SER A 1 112 ? 2.828 -1.123 -1.109 1.00 97.88 112 SER A N 1
ATOM 859 C CA . SER A 1 112 ? 2.06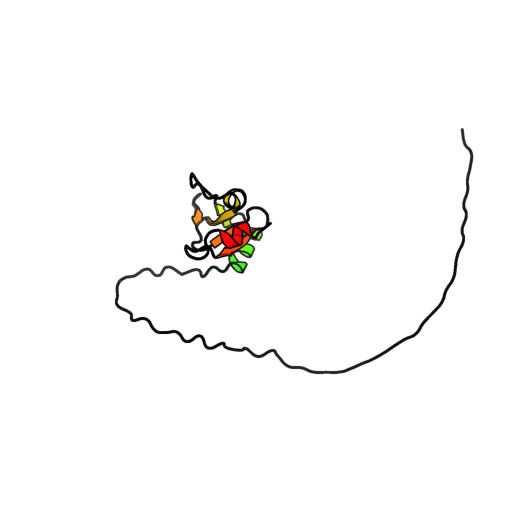6 -2.368 -1.252 1.00 97.88 112 SER A CA 1
ATOM 860 C C . SER A 1 112 ? 1.223 -2.377 -2.517 1.00 97.88 112 SER A C 1
ATOM 862 O O . SER A 1 112 ? 0.673 -1.345 -2.900 1.00 97.88 112 SER A O 1
ATOM 864 N N . CYS A 1 113 ? 1.144 -3.541 -3.160 1.00 96.94 113 CYS A N 1
ATOM 865 C CA . CYS A 1 113 ? 0.302 -3.762 -4.332 1.00 96.94 113 CYS A CA 1
ATOM 866 C C . CYS A 1 113 ? -1.173 -3.819 -3.914 1.00 96.94 113 CYS A C 1
ATOM 868 O O . CYS A 1 113 ? -1.533 -4.578 -3.013 1.00 96.94 113 CYS A O 1
ATOM 870 N N . GLU A 1 114 ? -2.036 -3.062 -4.586 1.00 95.69 114 GLU A N 1
ATOM 871 C CA . GLU A 1 114 ? -3.475 -3.009 -4.296 1.00 95.69 114 GLU A CA 1
ATOM 872 C C . GLU A 1 114 ? -4.195 -4.327 -4.612 1.00 95.69 114 GLU A C 1
ATOM 874 O O . GLU A 1 114 ? -5.227 -4.624 -4.016 1.00 95.69 114 GLU A O 1
ATOM 879 N N . LYS A 1 115 ? -3.646 -5.139 -5.525 1.00 94.88 115 LYS A N 1
ATOM 880 C CA . LYS A 1 115 ? -4.281 -6.383 -5.987 1.00 94.88 115 LYS A CA 1
ATOM 881 C C . LYS A 1 115 ? -3.963 -7.585 -5.101 1.00 94.88 115 LYS A C 1
ATOM 883 O O . LYS A 1 115 ? -4.845 -8.382 -4.800 1.00 94.88 115 LYS A O 1
ATOM 888 N N . CYS A 1 116 ? -2.697 -7.753 -4.715 1.00 96.12 116 CYS A N 1
ATOM 889 C CA . CYS A 1 116 ? -2.219 -8.964 -4.033 1.00 96.12 116 CYS A CA 1
ATOM 890 C C . CYS A 1 116 ? -1.697 -8.714 -2.606 1.00 96.12 116 CYS A C 1
ATOM 892 O O . CYS A 1 116 ? -1.413 -9.674 -1.874 1.00 96.12 116 CYS A O 1
ATOM 894 N N . TYR A 1 117 ? -1.595 -7.439 -2.208 1.00 97.56 117 TYR A N 1
ATOM 895 C CA . TYR A 1 117 ? -1.060 -6.965 -0.929 1.00 97.56 117 TYR A CA 1
ATOM 896 C C . TYR A 1 117 ? 0.412 -7.310 -0.678 1.00 97.56 117 TYR A C 1
ATOM 898 O O . TYR A 1 117 ? 0.859 -7.265 0.467 1.00 97.56 117 TYR A O 1
ATOM 906 N N . GLU A 1 118 ? 1.179 -7.669 -1.713 1.00 97.75 118 GLU A N 1
ATOM 907 C CA . GLU A 1 118 ? 2.626 -7.822 -1.567 1.00 97.75 118 GLU A CA 1
ATOM 908 C C . GLU A 1 118 ? 3.242 -6.482 -1.162 1.00 97.75 118 GLU A C 1
ATOM 910 O O . GLU A 1 118 ? 2.936 -5.450 -1.766 1.00 97.75 118 GLU A O 1
ATOM 915 N N . THR A 1 119 ? 4.082 -6.502 -0.127 1.00 97.06 119 THR A N 1
ATOM 916 C CA . THR A 1 119 ? 4.679 -5.299 0.456 1.00 97.06 119 THR A CA 1
ATOM 917 C C . THR A 1 119 ? 6.181 -5.292 0.223 1.00 97.06 119 THR A C 1
ATOM 919 O O . THR A 1 119 ? 6.869 -6.264 0.533 1.00 97.06 119 THR A O 1
ATOM 922 N N . PHE A 1 120 ? 6.707 -4.158 -0.232 1.00 95.62 120 PHE A N 1
ATOM 923 C CA . PHE A 1 120 ? 8.133 -3.949 -0.460 1.00 95.62 120 PHE A CA 1
ATOM 924 C C . PHE A 1 120 ? 8.648 -2.782 0.373 1.00 95.62 120 PHE A C 1
ATOM 926 O O . PHE A 1 120 ? 7.941 -1.790 0.564 1.00 95.62 120 PHE A O 1
ATOM 933 N N . SER A 1 121 ? 9.900 -2.874 0.821 1.00 93.81 121 SER A N 1
ATOM 934 C CA . SER A 1 121 ? 10.610 -1.720 1.370 1.00 93.81 121 SER A CA 1
ATOM 935 C C . SER A 1 121 ? 10.785 -0.662 0.280 1.00 93.81 121 SER A C 1
ATOM 937 O O . SER A 1 121 ? 11.209 -0.966 -0.837 1.00 93.81 121 SER A O 1
ATOM 939 N N . TYR A 1 122 ? 10.453 0.579 0.613 1.00 91.94 122 TYR A N 1
ATOM 940 C CA . TYR A 1 122 ? 10.487 1.730 -0.274 1.00 91.94 122 TYR A CA 1
ATOM 941 C C . TYR A 1 122 ? 11.265 2.861 0.392 1.00 91.94 122 TYR A C 1
ATOM 943 O O . TYR A 1 122 ? 10.780 3.548 1.288 1.00 91.94 122 TYR A O 1
ATOM 951 N N . THR A 1 123 ? 12.500 3.034 -0.059 1.00 87.56 123 THR A N 1
ATOM 952 C CA . THR A 1 123 ? 13.417 4.087 0.384 1.00 87.56 123 THR A CA 1
ATOM 953 C C . THR A 1 123 ? 13.871 4.900 -0.822 1.00 87.56 123 THR A C 1
ATOM 955 O O . THR A 1 123 ? 13.724 4.454 -1.962 1.00 87.56 123 THR A O 1
ATOM 958 N N . SER A 1 124 ? 14.463 6.072 -0.588 1.00 82.56 124 SER A N 1
ATOM 959 C CA . SER A 1 124 ? 15.079 6.885 -1.649 1.00 82.56 124 SER A CA 1
ATOM 960 C C . SER A 1 124 ? 16.097 6.095 -2.481 1.00 82.56 124 SER A C 1
ATOM 962 O O . SER A 1 124 ? 16.163 6.284 -3.690 1.00 82.56 124 SER A O 1
ATOM 964 N N . THR A 1 125 ? 16.828 5.168 -1.856 1.00 82.38 125 THR A N 1
ATOM 965 C CA . THR A 1 125 ? 17.807 4.297 -2.523 1.00 82.38 125 THR A CA 1
ATOM 966 C C . THR A 1 125 ? 17.158 3.218 -3.390 1.00 82.38 125 THR A C 1
ATOM 968 O O . THR A 1 125 ? 17.643 2.920 -4.476 1.00 82.38 125 THR A O 1
ATOM 971 N N . THR A 1 126 ? 16.067 2.608 -2.918 1.00 83.75 126 THR A N 1
ATOM 972 C CA . THR A 1 126 ? 15.425 1.483 -3.626 1.00 83.75 126 THR A CA 1
ATOM 973 C C . THR A 1 126 ? 14.522 1.977 -4.759 1.00 83.75 126 THR A C 1
ATOM 975 O O . THR A 1 126 ? 14.393 1.324 -5.799 1.00 83.75 126 THR A O 1
ATOM 978 N N . GLY A 1 127 ? 13.903 3.146 -4.565 1.00 85.25 127 GLY A N 1
ATOM 979 C CA . GLY A 1 127 ? 13.000 3.760 -5.527 1.00 85.25 127 GLY A CA 1
ATOM 980 C C . GLY A 1 127 ? 11.869 2.819 -5.944 1.00 85.25 127 GLY A C 1
ATOM 981 O O . GLY A 1 127 ? 11.323 2.069 -5.136 1.00 85.25 127 GLY A O 1
ATOM 982 N N . THR A 1 128 ? 11.511 2.851 -7.226 1.00 85.88 128 THR A N 1
ATOM 983 C CA . THR A 1 128 ? 10.396 2.074 -7.787 1.00 85.88 128 THR A CA 1
ATOM 984 C C . THR A 1 128 ? 10.792 0.708 -8.349 1.00 85.88 128 THR A C 1
ATOM 986 O O . THR A 1 128 ? 9.935 -0.010 -8.862 1.00 85.88 128 THR A O 1
ATOM 989 N N . ARG A 1 129 ? 12.065 0.309 -8.227 1.00 89.56 129 ARG A N 1
ATOM 990 C CA . ARG A 1 129 ? 12.614 -0.900 -8.863 1.00 89.56 129 ARG A CA 1
ATOM 991 C C . ARG A 1 129 ? 11.832 -2.168 -8.510 1.00 89.56 129 ARG A C 1
ATOM 993 O O . ARG A 1 129 ? 11.428 -2.896 -9.405 1.00 89.56 129 ARG A O 1
ATOM 1000 N N . ASN A 1 130 ? 11.576 -2.397 -7.223 1.00 88.38 130 ASN A N 1
ATOM 1001 C CA . ASN A 1 130 ? 10.861 -3.594 -6.763 1.00 88.38 130 ASN A CA 1
ATOM 1002 C C . ASN A 1 130 ? 9.396 -3.621 -7.224 1.00 88.38 130 ASN A C 1
ATOM 1004 O O . ASN A 1 130 ? 8.858 -4.694 -7.466 1.00 88.38 130 ASN A O 1
ATOM 1008 N N . MET A 1 131 ? 8.767 -2.451 -7.375 1.00 90.94 131 MET A N 1
ATOM 1009 C CA . MET A 1 131 ? 7.391 -2.347 -7.865 1.00 90.94 131 MET A CA 1
ATOM 1010 C C . MET A 1 131 ? 7.306 -2.634 -9.365 1.00 90.94 131 MET A C 1
ATOM 1012 O O . MET A 1 131 ? 6.367 -3.279 -9.808 1.00 90.94 131 MET A O 1
ATOM 1016 N N . LEU A 1 132 ? 8.290 -2.183 -10.148 1.00 89.44 132 LEU A N 1
ATOM 1017 C CA . LEU A 1 132 ? 8.341 -2.439 -11.591 1.00 89.44 132 LEU A CA 1
ATOM 1018 C C . LEU A 1 132 ? 8.626 -3.910 -11.921 1.00 89.44 132 LEU A C 1
ATOM 1020 O O . LEU A 1 132 ? 8.145 -4.407 -12.933 1.00 89.44 132 LEU A O 1
ATOM 1024 N N . SER A 1 133 ? 9.374 -4.612 -11.066 1.00 90.31 133 SER A N 1
ATOM 1025 C CA . SER A 1 133 ? 9.603 -6.057 -11.196 1.00 90.31 133 SER A CA 1
ATOM 1026 C C . SER A 1 133 ? 8.404 -6.911 -10.763 1.00 90.31 133 SER A C 1
ATOM 1028 O O . SER A 1 133 ? 8.462 -8.132 -10.885 1.00 90.31 133 SER A O 1
ATOM 1030 N N . HIS A 1 134 ? 7.350 -6.303 -10.214 1.00 88.19 134 HIS A N 1
ATOM 1031 C CA . HIS A 1 134 ? 6.164 -7.003 -9.735 1.00 88.19 134 HIS A CA 1
ATOM 1032 C C . HIS A 1 134 ? 5.055 -6.954 -10.792 1.00 88.19 134 HIS A C 1
ATOM 1034 O O . HIS A 1 134 ? 4.460 -5.901 -11.022 1.00 88.19 134 HIS A O 1
ATOM 1040 N N . SER A 1 135 ? 4.800 -8.102 -11.424 1.00 69.19 135 SER A N 1
ATOM 1041 C CA . SER A 1 135 ? 3.768 -8.320 -12.448 1.00 69.19 135 SER A CA 1
ATOM 1042 C C . SER A 1 135 ? 2.498 -8.946 -11.883 1.00 69.19 135 SER A C 1
ATOM 1044 O O . SER A 1 135 ? 2.649 -9.987 -11.200 1.00 69.19 135 SER A O 1
#

Sequence (135 aa):
MSLSSSSHLSTMSSSSSPIASSNYHSASAPADFSQSSISIMAYDSSNATNSSSHIQQYTTARIKFLLKQQPLTYTILKNEKTKSSICWEVFGFPAKKLENTKEYKKIDGFTSCEKCYETFSYTSTTGTRNMLSHS